Protein AF-A0A9D1PDL4-F1 (afdb_monomer)

pLDDT: mean 85.27, std 14.24, range [39.44, 97.94]

Structure (mmCIF, N/CA/C/O backbone):
data_AF-A0A9D1PDL4-F1
#
_entry.id   AF-A0A9D1PDL4-F1
#
loop_
_atom_site.group_PDB
_atom_site.id
_atom_site.type_symbol
_atom_site.label_atom_id
_atom_site.label_alt_id
_atom_site.label_comp_id
_atom_site.label_asym_id
_atom_site.label_entity_id
_atom_site.label_seq_id
_atom_site.pdbx_PDB_ins_code
_atom_site.Cartn_x
_atom_site.Cartn_y
_atom_site.Cartn_z
_atom_site.occupancy
_atom_site.B_iso_or_equiv
_atom_site.auth_seq_id
_atom_site.auth_comp_id
_atom_site.auth_asym_id
_atom_site.auth_atom_id
_atom_site.pdbx_PDB_model_num
ATOM 1 N N . MET A 1 1 ? -3.847 2.421 16.387 1.00 79.81 1 MET A N 1
ATOM 2 C CA . MET A 1 1 ? -4.999 1.590 16.837 1.00 79.81 1 MET A CA 1
ATOM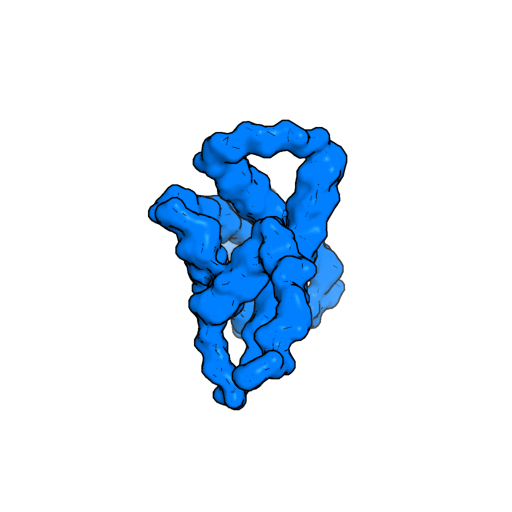 3 C C . MET A 1 1 ? -5.110 0.247 16.105 1.00 79.81 1 MET A C 1
ATOM 5 O O . MET A 1 1 ? -5.232 -0.766 16.788 1.00 79.81 1 MET A O 1
ATOM 9 N N . VAL A 1 2 ? -5.026 0.205 14.765 1.00 82.75 2 VAL A N 1
ATOM 10 C CA . VAL A 1 2 ? -5.135 -1.042 13.961 1.00 82.75 2 VAL A CA 1
ATOM 11 C C . VAL A 1 2 ? -4.109 -2.091 14.392 1.00 82.75 2 VAL A C 1
ATOM 13 O O . VAL A 1 2 ? -4.474 -3.218 14.710 1.00 82.75 2 VAL A O 1
ATOM 16 N N . ALA A 1 3 ? -2.845 -1.682 14.547 1.00 79.62 3 ALA A N 1
ATOM 17 C CA . ALA A 1 3 ? -1.765 -2.549 15.016 1.00 79.62 3 ALA A CA 1
ATOM 18 C C . ALA A 1 3 ? -2.013 -3.165 16.409 1.00 79.62 3 ALA A C 1
ATOM 20 O O . ALA A 1 3 ? -1.368 -4.144 16.760 1.00 79.62 3 ALA A O 1
ATOM 21 N N . ARG A 1 4 ? -2.947 -2.637 17.218 1.00 80.94 4 ARG A N 1
ATOM 22 C CA . ARG A 1 4 ? -3.297 -3.191 18.539 1.00 80.94 4 ARG A CA 1
ATOM 23 C C . ARG A 1 4 ? -4.500 -4.130 18.454 1.00 80.94 4 ARG A C 1
ATOM 25 O O . ARG A 1 4 ? -4.363 -5.294 18.813 1.00 80.94 4 ARG A O 1
ATOM 32 N N . LYS A 1 5 ? -5.636 -3.659 17.928 1.00 84.25 5 LYS A N 1
ATOM 33 C CA . LYS A 1 5 ? -6.933 -4.365 18.009 1.00 84.25 5 LYS A CA 1
ATOM 34 C C . LYS A 1 5 ? -7.548 -4.814 16.673 1.00 84.25 5 LYS A C 1
ATOM 36 O O . LYS A 1 5 ? -8.637 -5.374 16.690 1.00 84.25 5 LYS A O 1
ATOM 41 N N . GLY A 1 6 ? -6.874 -4.581 15.544 1.00 87.19 6 GLY A N 1
ATOM 42 C CA . GLY A 1 6 ? -7.425 -4.819 14.204 1.00 87.19 6 GLY A CA 1
ATOM 43 C C . GLY A 1 6 ? -8.401 -3.723 13.762 1.00 87.19 6 GLY A C 1
ATOM 44 O O . GLY A 1 6 ? -8.917 -2.967 14.589 1.00 87.19 6 GLY A O 1
ATOM 45 N N . ILE A 1 7 ? -8.621 -3.609 12.450 1.00 90.44 7 ILE A N 1
ATOM 46 C CA . ILE A 1 7 ? -9.489 -2.576 11.854 1.00 90.44 7 ILE A CA 1
ATOM 47 C C . ILE A 1 7 ? -10.966 -2.788 12.214 1.00 90.44 7 ILE A C 1
ATOM 49 O O . ILE A 1 7 ? -11.655 -1.829 12.546 1.00 90.44 7 ILE A O 1
ATOM 53 N N . ASP A 1 8 ? -11.413 -4.043 12.312 1.00 91.06 8 ASP A N 1
ATOM 54 C CA . ASP A 1 8 ? -12.809 -4.411 12.609 1.00 91.06 8 ASP A CA 1
ATOM 55 C C . ASP A 1 8 ? -13.289 -3.954 13.996 1.00 91.06 8 ASP A C 1
ATOM 57 O O . ASP A 1 8 ? -14.486 -3.856 14.261 1.00 91.06 8 ASP A O 1
ATOM 61 N N . LYS A 1 9 ? -12.354 -3.687 14.916 1.00 91.06 9 LYS A N 1
ATOM 62 C CA . LYS A 1 9 ? -12.640 -3.208 16.279 1.00 91.06 9 LYS A CA 1
ATOM 63 C C . LYS A 1 9 ? -12.473 -1.695 16.428 1.00 91.06 9 LYS A C 1
ATOM 65 O O . LYS A 1 9 ? -12.590 -1.164 17.541 1.00 91.06 9 LYS A O 1
ATOM 70 N N . ILE A 1 10 ? -12.142 -0.988 15.351 1.00 92.06 10 ILE A N 1
ATOM 71 C CA . ILE A 1 10 ? -12.087 0.473 15.340 1.00 92.06 10 ILE A CA 1
ATOM 72 C C . ILE A 1 10 ? -13.476 1.003 15.014 1.00 92.06 10 ILE A C 1
ATOM 74 O O . ILE A 1 10 ? -14.114 0.598 14.051 1.00 92.06 10 ILE A O 1
ATOM 78 N N . THR A 1 11 ? -13.943 1.925 15.846 1.00 94.00 11 THR A N 1
ATOM 79 C CA . THR A 1 11 ? -15.203 2.637 15.644 1.00 94.00 11 THR A CA 1
ATOM 80 C C . THR A 1 11 ? -14.929 4.127 15.539 1.00 94.00 11 THR A C 1
ATOM 82 O O . THR A 1 11 ? -13.947 4.617 16.109 1.00 94.00 11 THR A O 1
ATOM 85 N N . VAL A 1 12 ? -15.835 4.858 14.879 1.00 95.81 12 VAL A N 1
ATOM 86 C CA . VAL A 1 12 ? -15.772 6.327 14.808 1.00 95.81 12 VAL A CA 1
ATOM 87 C C . VAL A 1 12 ? -15.701 6.913 16.214 1.00 95.81 12 VAL A C 1
ATOM 89 O O . VAL A 1 12 ? -14.868 7.767 16.476 1.00 95.81 12 VAL A O 1
ATOM 92 N N . LYS A 1 13 ? -16.496 6.374 17.152 1.00 95.19 13 LYS A N 1
ATOM 93 C CA . LYS A 1 13 ? -16.459 6.763 18.569 1.00 95.19 13 LYS A CA 1
ATOM 94 C C . LYS A 1 13 ? -15.050 6.637 19.160 1.00 95.19 13 LYS A C 1
ATOM 96 O O . LYS A 1 13 ? -14.560 7.590 19.745 1.00 95.19 13 LYS A O 1
ATOM 101 N N . SER A 1 14 ? -14.386 5.496 18.957 1.00 94.31 14 SER A N 1
ATOM 102 C CA . SER A 1 14 ? -13.029 5.319 19.479 1.00 94.31 14 SER A CA 1
ATOM 103 C C . SER A 1 14 ? -12.012 6.258 18.824 1.00 94.31 14 SER A C 1
ATOM 105 O O . SER A 1 14 ? -11.085 6.678 19.493 1.00 94.31 14 SER A O 1
ATOM 107 N N . LEU A 1 15 ? -12.177 6.613 17.544 1.00 93.62 15 LEU A N 1
ATOM 108 C CA . LEU A 1 15 ? -11.281 7.569 16.884 1.00 93.62 15 LEU A CA 1
ATOM 109 C C . LEU A 1 15 ? -11.474 8.992 17.406 1.00 93.62 15 LEU A C 1
ATOM 111 O O . LEU A 1 15 ? -10.496 9.657 17.719 1.00 93.62 15 LEU A O 1
ATOM 115 N N . ILE A 1 16 ? -12.717 9.463 17.522 1.00 95.50 16 ILE A N 1
ATOM 116 C CA . ILE A 1 16 ? -12.975 10.833 17.982 1.00 95.50 16 ILE A CA 1
ATOM 117 C C . ILE A 1 16 ? -12.570 11.043 19.446 1.00 95.50 16 ILE A C 1
ATOM 119 O O . ILE A 1 16 ? -12.149 12.140 19.800 1.00 95.50 16 ILE A O 1
ATOM 123 N N . GLU A 1 17 ? -12.669 9.997 20.275 1.00 95.06 17 GLU A N 1
ATOM 124 C CA . GLU A 1 17 ? -12.215 10.014 21.669 1.00 95.06 17 GLU A CA 1
ATOM 125 C C . GLU A 1 17 ? -10.689 10.125 21.748 1.00 95.06 17 GLU A C 1
ATOM 127 O O . GLU A 1 17 ? -10.184 10.976 22.475 1.00 95.06 17 GLU A O 1
ATOM 132 N N . GLU A 1 18 ? -9.966 9.323 20.961 1.00 93.62 18 GLU A N 1
ATOM 133 C CA . GLU A 1 18 ? -8.496 9.330 20.912 1.00 93.62 18 GLU A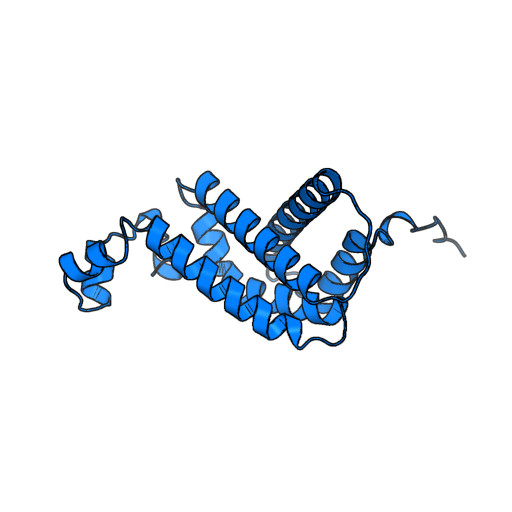 CA 1
ATOM 134 C C . GLU A 1 18 ? -7.934 10.614 20.282 1.00 93.62 18 GLU A C 1
ATOM 136 O O . GLU A 1 18 ? -6.900 11.116 20.710 1.00 93.62 18 GLU A O 1
ATOM 141 N N . CYS A 1 19 ? -8.608 11.166 19.270 1.00 94.19 19 CYS A N 1
ATOM 142 C CA . CYS A 1 19 ? -8.187 12.394 18.591 1.00 94.19 19 CYS A CA 1
ATOM 143 C C . CYS A 1 19 ? -8.721 13.675 19.250 1.00 94.19 19 CYS A C 1
ATOM 145 O O . CYS A 1 19 ? -8.390 14.765 18.790 1.00 94.19 19 CYS A O 1
ATOM 147 N N . HIS A 1 20 ? -9.558 13.564 20.288 1.00 96.06 20 HIS A N 1
ATOM 148 C CA . HIS A 1 20 ? -10.214 14.692 20.958 1.00 96.06 20 HIS A CA 1
ATOM 149 C C . HIS A 1 20 ? -10.980 15.633 20.004 1.00 96.06 20 HIS A C 1
ATOM 151 O O . HIS A 1 20 ? -10.943 16.856 20.150 1.00 96.06 20 HIS A O 1
ATOM 157 N N . ILE A 1 21 ? -11.705 15.064 19.034 1.00 96.69 21 ILE A N 1
ATOM 158 C CA . ILE A 1 21 ? -12.538 15.813 18.075 1.00 96.69 21 ILE A CA 1
ATOM 159 C C . ILE A 1 21 ? -14.029 15.520 18.267 1.00 96.69 21 ILE A C 1
ATOM 161 O O . ILE A 1 21 ? -14.423 14.539 18.896 1.00 96.69 21 ILE A O 1
ATOM 165 N N . SER A 1 22 ? -14.895 16.361 17.699 1.00 96.56 22 SER A N 1
ATOM 166 C CA . SER A 1 22 ? -16.337 16.096 17.706 1.00 96.56 22 SER A CA 1
ATOM 167 C C . SER A 1 22 ? -16.736 15.083 16.621 1.00 96.56 22 SER A C 1
ATOM 169 O O . SER A 1 22 ? -16.069 14.957 15.591 1.00 96.56 22 SER A O 1
ATOM 171 N N . ARG A 1 23 ? -17.886 14.409 16.795 1.00 96.62 23 ARG A N 1
ATOM 172 C CA . ARG A 1 23 ? -18.502 13.594 15.723 1.00 96.62 23 ARG A CA 1
ATOM 173 C C . ARG A 1 23 ? -18.726 14.412 14.453 1.00 96.62 23 ARG A C 1
ATOM 175 O O . ARG A 1 23 ? -18.519 13.899 13.364 1.00 96.62 23 ARG A O 1
ATOM 182 N N . GLN A 1 24 ? -19.155 15.664 14.597 1.00 97.19 24 GLN A N 1
ATOM 183 C CA . GLN A 1 24 ? -19.426 16.547 13.466 1.00 97.19 24 GLN A CA 1
ATOM 184 C C . GLN A 1 24 ? -18.144 16.869 12.693 1.00 97.19 24 GLN A C 1
ATOM 186 O O . GLN A 1 24 ? -18.148 16.820 11.471 1.00 97.19 24 GLN A O 1
ATOM 191 N N . THR A 1 25 ? -17.038 17.108 13.402 1.00 97.19 25 THR A N 1
ATOM 192 C CA . THR A 1 25 ? -15.712 17.297 12.800 1.00 97.19 25 THR A CA 1
ATOM 193 C C . THR A 1 25 ? -15.262 16.045 12.054 1.00 97.19 25 THR A C 1
ATOM 195 O O . THR A 1 25 ? -14.766 16.157 10.941 1.00 97.19 25 THR A O 1
ATOM 198 N N . PHE A 1 26 ? -15.474 14.853 12.622 1.00 97.88 26 PHE A N 1
ATOM 199 C CA . PHE A 1 26 ? -15.165 13.604 11.924 1.00 97.88 26 PHE A CA 1
ATOM 200 C C . PHE A 1 26 ? -15.965 13.476 10.624 1.00 97.88 26 PHE A C 1
ATOM 202 O O . PHE A 1 26 ? -15.373 13.341 9.560 1.00 97.88 26 PHE A O 1
ATOM 209 N N . TYR A 1 27 ? -17.296 13.584 10.701 1.00 97.88 27 TYR A N 1
ATOM 210 C CA . TYR A 1 27 ? -18.171 13.392 9.539 1.00 97.88 27 TYR A CA 1
ATOM 211 C C . TYR A 1 27 ? -18.092 14.514 8.501 1.00 97.88 27 TYR A C 1
ATOM 213 O O . TYR A 1 27 ? -18.573 14.344 7.386 1.00 97.88 27 TYR A O 1
ATOM 221 N N . TYR A 1 28 ? -17.474 15.646 8.840 1.00 97.44 28 TYR A N 1
ATOM 222 C CA . TYR A 1 28 ? -17.117 16.663 7.857 1.00 97.44 28 TYR A CA 1
ATOM 223 C C . TYR A 1 28 ? -16.016 16.176 6.901 1.00 97.44 28 TYR A C 1
ATOM 225 O O . TYR A 1 28 ? -16.003 16.563 5.736 1.00 97.44 28 TYR A O 1
ATOM 233 N N . HIS A 1 29 ? -15.101 15.331 7.383 1.00 96.75 29 HIS A N 1
ATOM 234 C CA . HIS A 1 29 ? -13.957 14.848 6.608 1.00 96.75 29 HIS A CA 1
ATOM 235 C C . HIS A 1 29 ? -14.116 13.417 6.100 1.00 96.75 29 HIS A C 1
ATOM 237 O O . HIS A 1 29 ? -13.596 13.117 5.032 1.00 96.75 29 HIS A O 1
ATOM 243 N N . PHE A 1 30 ? -14.796 12.552 6.857 1.00 97.94 30 PHE A N 1
ATOM 244 C CA . PHE A 1 30 ? -14.841 11.119 6.585 1.00 97.94 30 PHE A CA 1
ATOM 245 C C . PHE A 1 30 ? -16.233 10.534 6.796 1.00 97.94 30 PHE A C 1
ATOM 247 O O . PHE A 1 30 ? -16.874 10.778 7.822 1.00 97.94 30 PHE A O 1
ATOM 254 N N . GLN A 1 31 ? -16.681 9.699 5.864 1.00 95.94 31 GLN A N 1
ATOM 255 C CA . GLN A 1 31 ? -17.963 9.004 5.988 1.00 95.94 31 GLN A CA 1
ATOM 256 C C . GLN A 1 31 ? -17.906 7.863 7.006 1.00 95.94 31 GLN A C 1
ATOM 258 O O . GLN A 1 31 ? -18.834 7.677 7.796 1.00 95.94 31 GLN A O 1
ATOM 263 N N . ASP A 1 32 ? -16.811 7.103 7.012 1.00 95.06 32 ASP A N 1
ATOM 264 C CA . ASP A 1 32 ? -16.611 5.972 7.909 1.00 95.06 32 ASP A CA 1
ATOM 265 C C . ASP A 1 32 ? -15.119 5.641 8.116 1.00 95.06 32 ASP A C 1
ATOM 267 O O . ASP A 1 32 ? -14.229 6.432 7.818 1.00 95.06 32 ASP A O 1
ATOM 271 N N . ILE A 1 33 ? -14.838 4.470 8.692 1.00 94.62 33 ILE A N 1
ATOM 272 C CA . ILE A 1 33 ? -13.474 4.003 8.975 1.00 94.62 33 ILE A CA 1
ATOM 273 C C . ILE A 1 33 ? -12.697 3.633 7.704 1.00 94.62 33 ILE A C 1
ATOM 275 O O . ILE A 1 33 ? -11.472 3.750 7.700 1.00 94.62 33 ILE A O 1
ATOM 279 N N . MET A 1 34 ? -13.375 3.177 6.649 1.00 94.06 34 MET A N 1
ATOM 280 C CA . MET A 1 34 ? -12.710 2.832 5.392 1.00 94.06 34 MET A CA 1
ATOM 281 C C . MET A 1 34 ? -12.300 4.080 4.628 1.00 94.06 34 MET A C 1
ATOM 283 O O . MET A 1 34 ? -11.206 4.088 4.082 1.00 94.06 34 MET A O 1
ATOM 287 N N . ASP A 1 35 ? -13.107 5.137 4.674 1.00 96.38 35 ASP A N 1
ATOM 288 C CA . ASP A 1 35 ? -12.752 6.438 4.096 1.00 96.38 35 ASP A CA 1
ATOM 289 C C . ASP A 1 35 ? -11.488 7.024 4.763 1.00 96.38 35 ASP A C 1
ATOM 291 O O . ASP A 1 35 ? -10.547 7.463 4.102 1.00 96.38 35 ASP A O 1
ATOM 295 N N . VAL A 1 36 ? -11.382 6.902 6.095 1.00 95.69 36 VAL A N 1
ATOM 296 C CA . VAL A 1 36 ? -10.144 7.243 6.824 1.00 95.69 36 VAL A CA 1
ATOM 297 C C . VAL A 1 36 ? -8.966 6.388 6.347 1.00 95.69 36 VAL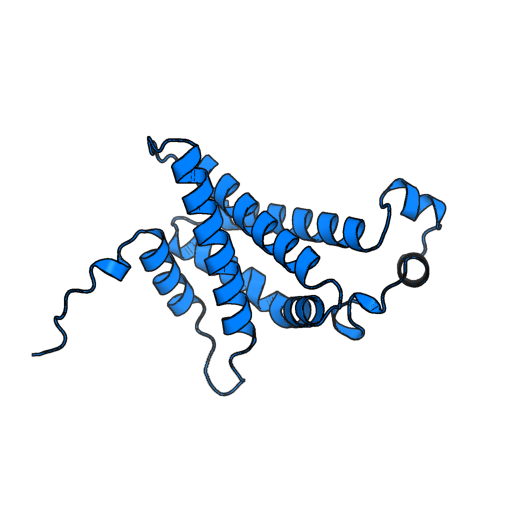 A C 1
ATOM 299 O O . VAL A 1 36 ? -7.874 6.911 6.132 1.00 95.69 36 VAL A O 1
ATOM 302 N N . LEU A 1 37 ? -9.166 5.074 6.196 1.00 94.25 37 LEU A N 1
ATOM 303 C CA . LEU A 1 37 ? -8.111 4.157 5.765 1.00 94.25 37 LEU A CA 1
ATOM 304 C C . LEU A 1 37 ? -7.627 4.480 4.347 1.00 94.25 37 LEU A C 1
ATOM 306 O O . LEU A 1 37 ? -6.420 4.546 4.128 1.00 94.25 37 LEU A O 1
ATOM 310 N N . GLU A 1 38 ? -8.545 4.706 3.411 1.00 95.81 38 GLU A N 1
ATOM 311 C CA . GLU A 1 38 ? -8.240 5.097 2.036 1.00 95.81 38 GLU A CA 1
ATOM 312 C C . GLU A 1 38 ? -7.465 6.415 2.001 1.00 95.81 38 GLU A C 1
ATOM 314 O O . GLU A 1 38 ? -6.425 6.513 1.346 1.00 95.81 38 GLU A O 1
ATOM 319 N N . TRP A 1 39 ? -7.914 7.413 2.768 1.00 96.88 39 TRP A N 1
ATOM 320 C CA . TRP A 1 39 ? -7.198 8.677 2.885 1.00 96.88 39 TRP A CA 1
ATOM 321 C C . TRP A 1 39 ? -5.775 8.478 3.417 1.00 96.88 39 TRP A C 1
ATOM 323 O O . TRP A 1 39 ? -4.840 9.032 2.836 1.00 96.88 39 TRP A O 1
ATOM 333 N N . CYS A 1 40 ? -5.591 7.667 4.466 1.00 93.81 40 CYS A N 1
ATOM 334 C CA . CYS A 1 40 ? -4.269 7.346 5.008 1.00 93.81 40 CYS A CA 1
ATOM 335 C C . CYS A 1 40 ? -3.381 6.668 3.958 1.00 93.81 40 CYS A C 1
ATOM 337 O O . CYS A 1 40 ? -2.272 7.135 3.716 1.00 93.81 40 CYS A O 1
ATOM 339 N N . VAL A 1 41 ? -3.876 5.618 3.295 1.00 94.31 41 VAL A N 1
ATOM 340 C CA . VAL A 1 41 ? -3.129 4.895 2.251 1.00 94.31 41 VAL A CA 1
ATOM 341 C C . VAL A 1 41 ? -2.726 5.837 1.115 1.00 94.31 41 VAL A C 1
ATOM 343 O O . VAL A 1 41 ? -1.591 5.777 0.644 1.00 94.31 41 VAL A O 1
ATOM 346 N N . ARG A 1 42 ? -3.602 6.765 0.716 1.00 96.31 42 ARG A N 1
ATOM 347 C CA . ARG A 1 42 ? -3.286 7.778 -0.299 1.00 96.31 42 ARG A CA 1
ATOM 348 C C . ARG A 1 42 ? -2.184 8.742 0.151 1.00 96.31 42 ARG A C 1
ATOM 350 O O . ARG A 1 42 ? -1.311 9.064 -0.651 1.00 96.31 42 ARG A O 1
ATOM 357 N N . GLN A 1 43 ? -2.198 9.205 1.405 1.00 96.31 43 GLN A N 1
ATOM 358 C CA . GLN A 1 43 ? -1.123 10.064 1.929 1.00 96.31 43 GLN A CA 1
ATOM 359 C C . GLN A 1 43 ? 0.222 9.333 1.948 1.00 96.31 43 GLN A C 1
ATOM 361 O O . GLN A 1 43 ? 1.215 9.867 1.458 1.00 96.31 43 GLN A O 1
ATOM 366 N N . GLU A 1 44 ? 0.234 8.100 2.450 1.00 94.31 44 GLU A N 1
ATOM 367 C CA . GLU A 1 44 ? 1.425 7.250 2.493 1.00 94.31 44 GLU A CA 1
ATOM 368 C C . GLU A 1 44 ? 1.971 6.959 1.089 1.00 94.31 44 GLU A C 1
ATOM 370 O O . GLU A 1 44 ? 3.167 7.097 0.842 1.00 94.31 44 GLU A O 1
ATOM 375 N N . THR A 1 45 ? 1.088 6.671 0.129 1.00 95.56 45 THR A N 1
ATOM 376 C CA . THR A 1 45 ? 1.460 6.476 -1.281 1.00 95.56 45 THR A CA 1
ATOM 377 C C . THR A 1 45 ? 2.129 7.725 -1.855 1.00 95.56 45 THR A C 1
ATOM 379 O O . THR A 1 45 ? 3.184 7.628 -2.476 1.00 95.56 45 THR A O 1
ATOM 382 N N . ASN A 1 46 ? 1.571 8.914 -1.606 1.00 96.00 46 ASN A N 1
ATOM 383 C CA . ASN A 1 46 ? 2.157 10.174 -2.073 1.00 96.00 46 ASN A CA 1
ATOM 384 C C . ASN A 1 46 ? 3.535 10.447 -1.453 1.00 96.00 46 ASN A C 1
ATOM 386 O O . ASN A 1 46 ? 4.425 10.962 -2.133 1.00 96.00 46 ASN A O 1
ATOM 390 N N . THR A 1 47 ? 3.718 10.127 -0.171 1.00 95.69 47 THR A N 1
ATOM 391 C CA . THR A 1 47 ? 5.024 10.212 0.496 1.00 95.69 47 THR A CA 1
ATOM 392 C C . THR A 1 47 ? 6.015 9.251 -0.152 1.00 95.69 47 THR A C 1
ATOM 394 O O . THR A 1 47 ? 7.115 9.663 -0.517 1.00 95.69 47 THR A O 1
ATOM 397 N N . LEU A 1 48 ? 5.604 8.003 -0.383 1.00 95.75 48 LEU A N 1
ATOM 398 C CA . LEU A 1 48 ? 6.448 6.988 -1.001 1.00 95.75 48 LEU A CA 1
ATOM 399 C C . LEU A 1 48 ? 6.868 7.357 -2.430 1.00 95.75 48 LEU A C 1
ATOM 401 O O . LEU A 1 48 ? 8.032 7.167 -2.783 1.00 95.75 48 LEU A O 1
ATOM 405 N N . VAL A 1 49 ? 5.959 7.920 -3.235 1.00 95.69 49 VAL A N 1
ATOM 406 C CA . VAL A 1 49 ? 6.288 8.459 -4.566 1.00 95.69 49 VAL A CA 1
ATOM 407 C C . VAL A 1 49 ? 7.377 9.524 -4.441 1.00 95.69 49 VAL A C 1
ATOM 409 O O . VAL A 1 49 ? 8.414 9.412 -5.086 1.00 95.69 49 VAL A O 1
ATOM 412 N N . LYS A 1 50 ? 7.198 10.527 -3.571 1.00 95.75 50 LYS A N 1
ATOM 413 C CA . LYS A 1 50 ? 8.174 11.620 -3.405 1.00 95.75 50 LYS A CA 1
ATOM 414 C C . LYS A 1 50 ? 9.561 11.134 -2.998 1.00 95.75 50 LYS A C 1
ATOM 416 O O . LYS A 1 50 ? 10.547 11.695 -3.467 1.00 95.75 50 LYS A O 1
ATOM 421 N N . GLU A 1 51 ? 9.643 10.135 -2.124 1.00 95.81 51 GLU A N 1
ATOM 422 C CA . GLU A 1 51 ? 10.927 9.549 -1.731 1.00 95.81 51 GLU A CA 1
ATOM 423 C C . GLU A 1 51 ? 11.530 8.704 -2.858 1.00 95.81 51 GLU A C 1
ATOM 425 O O . GLU A 1 51 ? 12.712 8.842 -3.160 1.00 95.81 51 GLU A O 1
ATOM 430 N N . SER A 1 52 ? 10.715 7.894 -3.538 1.00 95.38 52 SER A N 1
ATOM 431 C CA . SER A 1 52 ? 11.175 7.030 -4.633 1.00 95.38 52 SER A CA 1
ATOM 432 C C . SER A 1 52 ? 11.661 7.819 -5.849 1.00 95.38 52 SER A C 1
ATOM 434 O O . SER A 1 52 ? 12.59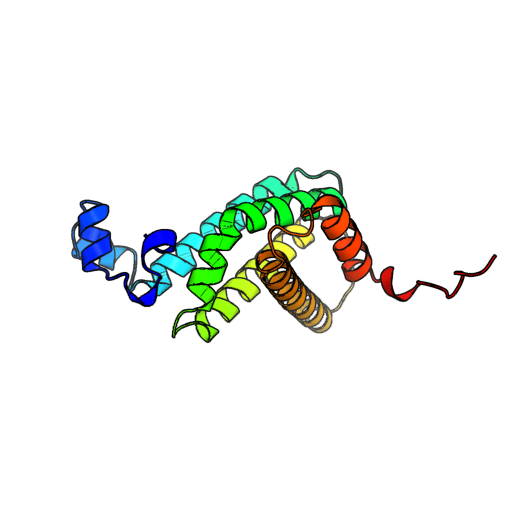7 7.390 -6.509 1.00 95.38 52 SER A O 1
ATOM 436 N N . LEU A 1 53 ? 11.082 8.991 -6.128 1.00 93.75 53 LEU A N 1
ATOM 437 C CA . LEU A 1 53 ? 11.517 9.874 -7.218 1.00 93.75 53 LEU A CA 1
ATOM 438 C C . LEU A 1 53 ? 12.912 10.483 -7.007 1.00 93.75 53 LEU A C 1
ATOM 440 O O . LEU A 1 53 ? 13.472 11.047 -7.942 1.00 93.75 53 LEU A O 1
ATOM 444 N N . LYS A 1 54 ? 13.477 10.391 -5.796 1.00 93.69 54 LYS A N 1
ATOM 445 C CA . LYS A 1 54 ? 14.864 10.799 -5.521 1.00 93.69 54 LYS A CA 1
ATOM 446 C C . LYS A 1 54 ? 15.875 9.700 -5.860 1.00 93.69 54 LYS A C 1
ATOM 448 O O . LYS A 1 54 ? 17.072 9.958 -5.791 1.00 93.69 54 LYS A O 1
ATOM 453 N N . ALA A 1 55 ? 15.411 8.485 -6.152 1.00 93.44 55 ALA A N 1
ATOM 454 C CA . ALA A 1 55 ? 16.268 7.373 -6.528 1.00 93.44 55 ALA A CA 1
ATOM 455 C C . ALA A 1 55 ? 16.903 7.606 -7.905 1.00 93.44 55 ALA A C 1
ATOM 457 O O . ALA A 1 55 ? 16.259 8.122 -8.816 1.00 93.44 55 ALA A O 1
ATOM 458 N N . GLU A 1 56 ? 18.157 7.184 -8.058 1.00 89.06 56 GLU A N 1
ATOM 459 C CA . GLU A 1 56 ? 18.896 7.310 -9.321 1.00 89.06 56 GLU A CA 1
ATOM 460 C C . GLU A 1 56 ? 18.486 6.242 -10.350 1.00 89.06 56 GLU A C 1
ATOM 462 O O . GLU A 1 56 ? 18.600 6.463 -11.555 1.00 89.06 56 GLU A O 1
ATOM 467 N N . ASP A 1 57 ? 17.976 5.099 -9.885 1.00 89.19 57 ASP A N 1
ATOM 468 C CA . ASP A 1 57 ? 17.591 3.957 -10.710 1.00 89.19 57 ASP A CA 1
ATOM 469 C C . ASP A 1 57 ? 16.391 3.177 -10.133 1.00 89.19 57 ASP A C 1
ATOM 471 O O . ASP A 1 57 ? 15.924 3.405 -9.008 1.00 89.19 57 ASP A O 1
ATOM 475 N N . LEU A 1 58 ? 15.866 2.244 -10.938 1.00 87.44 58 LEU A N 1
ATOM 476 C CA . LEU A 1 58 ? 14.721 1.405 -10.580 1.00 87.44 58 LEU A CA 1
ATOM 477 C C . LEU A 1 58 ? 15.028 0.498 -9.382 1.00 87.44 58 LEU A C 1
ATOM 479 O O . LEU A 1 58 ? 14.165 0.314 -8.521 1.00 87.44 58 LEU A O 1
ATOM 483 N N . GLN A 1 59 ? 16.245 -0.045 -9.298 1.00 89.75 59 GLN A N 1
ATOM 484 C CA . GLN A 1 59 ? 16.668 -0.890 -8.185 1.00 89.75 59 GLN A CA 1
ATOM 485 C C . GLN A 1 59 ? 16.554 -0.149 -6.845 1.00 89.75 59 GLN A C 1
ATOM 487 O O . GLN A 1 59 ? 15.994 -0.686 -5.884 1.00 89.75 59 GLN A O 1
ATOM 492 N N . THR A 1 60 ? 17.045 1.088 -6.789 1.00 92.50 60 THR A N 1
ATOM 493 C CA . THR A 1 60 ? 17.026 1.961 -5.611 1.00 92.50 60 THR A CA 1
ATOM 494 C C . THR A 1 60 ? 15.595 2.381 -5.270 1.00 92.50 60 THR A C 1
ATOM 496 O O . THR A 1 60 ? 15.196 2.320 -4.105 1.00 92.50 60 THR A O 1
ATOM 499 N N . ALA A 1 61 ? 14.769 2.711 -6.270 1.00 93.50 61 ALA A N 1
ATOM 500 C CA . ALA A 1 61 ? 13.346 2.986 -6.057 1.00 93.50 61 ALA A CA 1
ATOM 501 C C . ALA A 1 61 ? 12.608 1.773 -5.457 1.00 93.50 61 ALA A C 1
ATOM 503 O O . ALA A 1 61 ? 11.828 1.915 -4.512 1.00 93.50 61 ALA A O 1
ATOM 504 N N . LEU A 1 62 ? 12.904 0.561 -5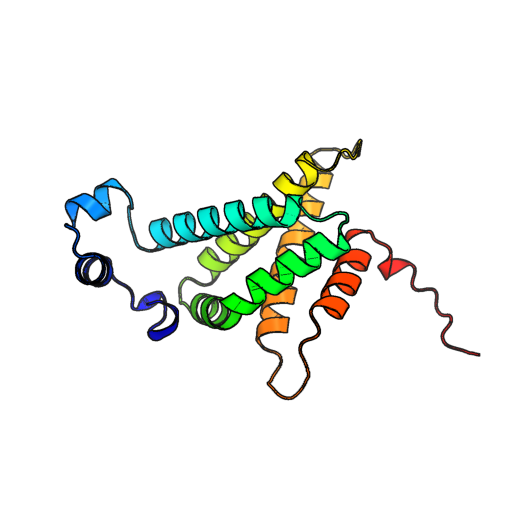.939 1.00 92.94 62 LEU A N 1
ATOM 505 C CA . LEU A 1 62 ? 12.350 -0.680 -5.393 1.00 92.94 62 LEU A CA 1
ATOM 506 C C . LEU A 1 62 ? 12.845 -0.966 -3.969 1.00 92.94 62 LEU A C 1
ATOM 508 O O . LEU A 1 62 ? 12.071 -1.467 -3.155 1.00 92.94 62 LEU A O 1
ATOM 512 N N . GLN A 1 63 ? 14.093 -0.633 -3.629 1.00 92.88 63 GLN A N 1
ATOM 513 C CA . GLN A 1 63 ? 14.582 -0.740 -2.248 1.00 92.88 63 GLN A CA 1
ATOM 514 C C . GLN A 1 63 ? 13.820 0.190 -1.302 1.00 92.88 63 GLN A C 1
ATOM 516 O O . GLN A 1 63 ? 13.434 -0.244 -0.213 1.00 92.88 63 GLN A O 1
ATOM 521 N N . ILE A 1 64 ? 13.559 1.433 -1.721 1.00 94.31 64 ILE A N 1
ATOM 522 C CA . ILE A 1 64 ? 12.739 2.391 -0.964 1.00 94.31 64 ILE A CA 1
ATOM 523 C C . ILE A 1 64 ? 11.322 1.833 -0.790 1.00 94.31 64 ILE A C 1
ATOM 525 O O . ILE A 1 64 ? 10.825 1.760 0.335 1.00 94.31 64 ILE A O 1
ATOM 529 N N . PHE A 1 65 ? 10.707 1.351 -1.875 1.00 94.06 65 PHE A N 1
ATOM 530 C CA . PHE A 1 65 ? 9.383 0.724 -1.859 1.00 94.06 65 PHE A CA 1
ATOM 531 C C . PHE A 1 65 ? 9.299 -0.462 -0.891 1.00 94.06 65 PHE A C 1
ATOM 533 O O . PHE A 1 65 ? 8.386 -0.528 -0.064 1.00 94.06 65 PHE A O 1
ATOM 540 N N . ILE A 1 66 ? 10.246 -1.399 -0.958 1.00 91.88 66 ILE A N 1
ATOM 541 C CA . ILE A 1 66 ? 10.265 -2.574 -0.079 1.00 91.88 66 ILE A CA 1
ATOM 542 C C . ILE A 1 66 ? 10.464 -2.142 1.370 1.00 91.88 66 ILE A C 1
ATOM 544 O O . ILE A 1 66 ? 9.709 -2.583 2.233 1.00 91.88 66 ILE A O 1
ATOM 548 N N . SER A 1 67 ? 11.442 -1.275 1.639 1.00 90.19 67 SER A N 1
ATOM 549 C CA . SER A 1 67 ? 11.763 -0.822 2.997 1.00 90.19 67 SER A CA 1
ATOM 550 C C . SER A 1 67 ? 10.554 -0.157 3.647 1.00 90.19 67 SER A C 1
ATOM 552 O O . SER A 1 67 ? 10.123 -0.600 4.713 1.00 90.19 67 SER A O 1
ATOM 554 N N . PHE A 1 68 ? 9.922 0.783 2.940 1.00 90.06 68 PHE A N 1
ATOM 555 C CA . PHE A 1 68 ? 8.689 1.441 3.366 1.00 90.06 68 PHE A CA 1
ATOM 556 C C . PHE A 1 68 ? 7.604 0.428 3.752 1.00 90.06 68 PHE A C 1
ATOM 558 O O . PHE A 1 68 ? 7.064 0.450 4.856 1.00 90.06 68 PHE A O 1
ATOM 565 N N . ASN A 1 69 ? 7.322 -0.537 2.875 1.00 87.12 69 ASN A N 1
ATOM 566 C CA . ASN A 1 69 ? 6.282 -1.526 3.144 1.00 87.12 69 ASN A CA 1
ATOM 567 C C . ASN A 1 69 ? 6.659 -2.490 4.281 1.00 87.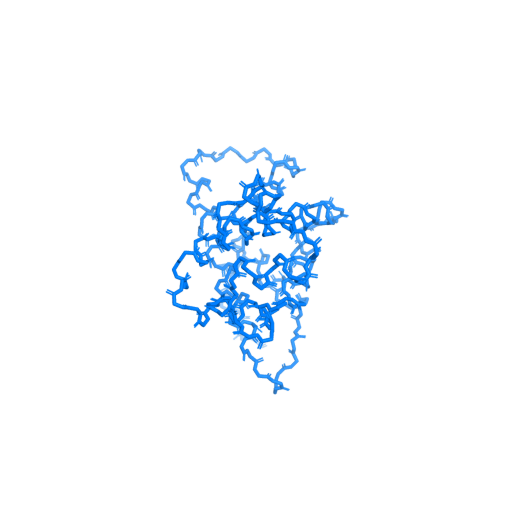12 69 ASN A C 1
ATOM 569 O O . ASN A 1 69 ? 5.778 -2.927 5.028 1.00 87.12 69 ASN A O 1
ATOM 573 N N . THR A 1 70 ? 7.949 -2.802 4.455 1.00 82.88 70 THR A N 1
ATOM 574 C CA . THR A 1 70 ? 8.410 -3.721 5.505 1.00 82.88 70 THR A CA 1
ATOM 575 C C . THR A 1 70 ? 8.212 -3.181 6.915 1.00 82.88 70 THR A C 1
ATOM 577 O O . THR A 1 70 ? 7.832 -3.946 7.808 1.00 82.88 70 THR A O 1
ATOM 580 N N . GLU A 1 71 ? 8.383 -1.872 7.111 1.00 78.81 71 GLU A N 1
ATOM 581 C CA . GLU A 1 71 ? 8.117 -1.203 8.390 1.00 78.81 71 GLU A CA 1
ATOM 582 C C . GLU A 1 71 ? 6.637 -1.323 8.795 1.00 78.81 71 GLU A C 1
ATOM 584 O O . GLU A 1 71 ? 6.297 -1.404 9.980 1.00 78.81 71 GLU A O 1
ATOM 589 N N . HIS A 1 72 ? 5.750 -1.446 7.805 1.00 77.94 72 HIS A N 1
ATOM 590 C CA . HIS A 1 72 ? 4.304 -1.522 7.987 1.00 77.94 72 HIS A CA 1
ATOM 591 C C . HIS A 1 72 ? 3.725 -2.950 7.951 1.00 77.94 72 HIS A C 1
ATOM 593 O O . HIS A 1 72 ? 2.514 -3.125 8.097 1.00 77.94 72 HIS A O 1
ATOM 599 N N . PHE A 1 73 ? 4.538 -4.008 7.840 1.00 77.62 73 PHE A N 1
ATOM 600 C CA . PHE A 1 73 ? 4.027 -5.383 7.684 1.00 77.62 73 PHE A CA 1
ATOM 601 C C . PHE A 1 73 ? 3.106 -5.867 8.801 1.00 77.62 73 PHE A C 1
ATOM 603 O O . PHE A 1 73 ? 2.088 -6.500 8.524 1.00 77.62 73 PHE A O 1
ATOM 610 N N . SER A 1 74 ? 3.422 -5.546 10.057 1.00 75.31 74 SER A N 1
ATOM 611 C CA . SER A 1 74 ? 2.565 -5.933 11.188 1.00 75.31 74 SER A CA 1
ATOM 612 C C . SER A 1 74 ? 1.166 -5.308 11.107 1.00 75.31 74 SER A C 1
ATOM 614 O O . SER A 1 74 ? 0.191 -5.872 11.608 1.00 75.31 74 SER A O 1
ATOM 616 N N . TRP A 1 75 ? 1.056 -4.149 10.457 1.00 78.94 75 TRP A N 1
ATOM 617 C CA . TRP A 1 75 ? -0.202 -3.468 10.201 1.00 78.94 75 TRP A CA 1
ATOM 618 C C . TRP A 1 75 ? -0.932 -4.075 9.000 1.00 78.94 75 TRP A C 1
ATOM 620 O O . TRP A 1 75 ? -2.111 -4.404 9.138 1.00 78.94 75 TRP A O 1
ATOM 630 N N . PHE A 1 76 ? -0.233 -4.322 7.885 1.00 81.06 76 PHE A N 1
ATOM 631 C CA . PHE A 1 76 ? -0.807 -4.989 6.710 1.00 81.06 76 PHE A CA 1
ATOM 632 C C . PHE A 1 76 ? -1.383 -6.365 7.046 1.00 81.06 76 PHE A C 1
ATOM 634 O O . PHE A 1 76 ? -2.507 -6.663 6.657 1.00 81.06 76 PHE A O 1
ATOM 641 N N . GLN A 1 77 ? -0.674 -7.181 7.830 1.00 82.06 77 GLN A N 1
ATOM 642 C CA . GLN A 1 77 ? -1.182 -8.490 8.256 1.00 82.06 77 GLN A CA 1
ATOM 643 C C . GLN A 1 77 ? -2.522 -8.364 8.991 1.00 82.06 77 GLN A C 1
ATOM 645 O O . GLN A 1 77 ? -3.490 -9.022 8.625 1.00 82.06 77 GLN A O 1
ATOM 650 N N . LYS A 1 78 ? -2.627 -7.431 9.947 1.00 85.94 78 LYS A N 1
ATOM 651 C CA . LYS A 1 78 ? -3.880 -7.202 10.686 1.00 85.94 78 LYS A CA 1
ATOM 652 C C . LYS A 1 78 ? -5.014 -6.649 9.831 1.00 85.94 78 LYS A C 1
ATOM 654 O O . LYS A 1 78 ? -6.176 -6.843 10.182 1.00 85.94 78 LYS A O 1
ATOM 659 N N . LEU A 1 79 ? -4.699 -5.920 8.763 1.00 87.25 79 LEU A N 1
ATOM 660 C CA . LEU A 1 79 ? -5.696 -5.506 7.782 1.00 87.25 79 LEU A CA 1
ATOM 661 C C . LEU A 1 79 ? -6.187 -6.701 6.960 1.00 87.25 79 LEU A C 1
ATOM 663 O O . LEU A 1 79 ? -7.383 -6.823 6.726 1.00 87.25 79 LEU A O 1
ATOM 667 N N . MET A 1 80 ? -5.293 -7.610 6.578 1.00 87.69 80 MET A N 1
ATOM 668 C CA . MET A 1 80 ? -5.650 -8.790 5.787 1.00 87.69 80 MET A CA 1
ATOM 669 C C . MET A 1 80 ? -6.406 -9.861 6.589 1.00 87.69 80 MET A C 1
ATOM 671 O O . MET A 1 80 ? -7.148 -10.637 5.993 1.00 87.69 80 MET A O 1
ATOM 675 N N . ASP A 1 81 ? -6.307 -9.848 7.921 1.00 89.31 81 ASP A N 1
ATOM 676 C CA . ASP A 1 81 ? -7.117 -10.679 8.829 1.00 89.31 81 ASP A CA 1
ATOM 677 C C . ASP A 1 81 ? -8.553 -10.143 9.042 1.00 89.31 81 ASP A C 1
ATOM 679 O O . ASP A 1 81 ? -9.362 -10.761 9.736 1.00 89.31 81 ASP A O 1
ATOM 683 N N . SER A 1 82 ? -8.877 -8.976 8.476 1.00 91.25 82 SER A N 1
ATOM 684 C CA . SER A 1 82 ? -10.187 -8.331 8.601 1.00 91.25 82 SER A CA 1
ATOM 685 C C . SER A 1 82 ? -11.276 -9.057 7.817 1.00 91.25 82 SER A C 1
ATOM 687 O O . SER A 1 82 ? -11.056 -9.544 6.706 1.00 91.25 82 SER A O 1
ATOM 689 N N . HIS A 1 83 ? -12.519 -8.980 8.300 1.00 93.06 83 HIS A N 1
ATOM 690 C CA . HIS A 1 83 ? -13.681 -9.368 7.491 1.00 93.06 83 HIS A CA 1
ATOM 691 C C . HIS A 1 83 ? -13.867 -8.494 6.227 1.00 93.06 83 HIS A C 1
ATOM 693 O O . HIS A 1 83 ? -14.649 -8.840 5.344 1.00 93.06 83 HIS A O 1
ATOM 699 N N . ARG A 1 84 ? -13.177 -7.347 6.136 1.00 92.94 84 ARG A N 1
ATOM 700 C CA . ARG A 1 84 ? -13.133 -6.441 4.973 1.00 92.94 84 ARG A CA 1
ATOM 701 C C . ARG A 1 84 ? -11.943 -6.709 4.052 1.00 92.94 84 ARG A C 1
ATOM 703 O O . ARG A 1 84 ? -11.641 -5.869 3.206 1.00 92.94 84 ARG A O 1
ATOM 710 N N . ARG A 1 85 ? -11.275 -7.862 4.188 1.00 92.75 85 ARG A N 1
ATOM 711 C CA . ARG A 1 85 ? -10.074 -8.226 3.422 1.00 92.75 85 ARG A CA 1
ATOM 712 C C . ARG A 1 85 ? -10.182 -7.897 1.931 1.00 92.75 85 ARG A C 1
ATOM 714 O O . ARG A 1 85 ? -9.267 -7.288 1.407 1.00 92.75 85 ARG A O 1
ATOM 721 N N . ALA A 1 86 ? -11.283 -8.255 1.266 1.00 94.19 86 ALA A N 1
ATOM 722 C CA . ALA A 1 86 ? -11.444 -8.007 -0.170 1.00 94.19 86 ALA A CA 1
ATOM 723 C C . ALA A 1 86 ? -11.357 -6.510 -0.527 1.00 94.19 86 ALA A C 1
ATOM 725 O O . ALA A 1 86 ? -10.643 -6.141 -1.449 1.00 94.19 86 ALA A O 1
ATOM 726 N N . GLN A 1 87 ? -12.023 -5.645 0.245 1.00 94.69 87 GLN A N 1
ATOM 727 C CA . GLN A 1 87 ? -11.992 -4.194 0.039 1.00 94.69 87 GLN A CA 1
ATOM 728 C C . GLN A 1 87 ? -10.596 -3.614 0.305 1.00 94.69 87 GLN A C 1
ATOM 730 O O . GLN A 1 87 ? -10.133 -2.734 -0.414 1.00 94.69 87 GLN A O 1
ATOM 735 N N . ILE A 1 88 ? -9.925 -4.114 1.342 1.00 94.31 88 ILE A N 1
ATOM 736 C CA . ILE A 1 88 ? -8.562 -3.712 1.697 1.00 94.31 88 ILE A CA 1
ATOM 737 C C . ILE A 1 88 ? -7.579 -4.144 0.606 1.00 94.31 88 ILE A C 1
ATOM 739 O O . ILE A 1 88 ? -6.721 -3.364 0.222 1.00 94.31 88 ILE A O 1
ATOM 743 N N . GLU A 1 89 ? -7.705 -5.364 0.091 1.00 94.31 89 GLU A N 1
ATOM 744 C CA . GLU A 1 89 ? -6.841 -5.889 -0.966 1.00 94.31 89 GLU A CA 1
ATOM 745 C C . GLU A 1 89 ? -6.944 -5.040 -2.236 1.00 94.31 89 GLU A C 1
ATOM 747 O O . GLU A 1 89 ? -5.915 -4.639 -2.776 1.00 94.31 89 GLU A O 1
ATOM 752 N N . THR A 1 90 ? -8.165 -4.677 -2.646 1.00 96.00 90 THR A N 1
ATOM 753 C CA . THR A 1 90 ? -8.389 -3.724 -3.743 1.00 96.00 90 THR A CA 1
ATOM 754 C C . THR A 1 90 ? -7.699 -2.388 -3.472 1.00 96.00 90 THR A C 1
ATOM 756 O O . THR A 1 90 ? -6.919 -1.936 -4.303 1.00 96.00 90 THR A O 1
ATOM 759 N N . LEU A 1 91 ? -7.886 -1.810 -2.280 1.00 95.81 91 LEU A N 1
ATOM 760 C CA . LEU A 1 91 ? -7.246 -0.548 -1.897 1.00 95.81 91 LEU A CA 1
ATOM 761 C C . LEU A 1 91 ? -5.710 -0.609 -1.990 1.00 95.81 91 LEU A C 1
ATOM 763 O O . LEU A 1 91 ? -5.081 0.343 -2.447 1.00 95.81 91 LEU A O 1
ATOM 767 N N . LEU A 1 92 ? -5.093 -1.713 -1.561 1.00 94.38 92 LEU A N 1
ATOM 768 C CA . LEU A 1 92 ? -3.637 -1.881 -1.620 1.00 94.38 92 LEU A CA 1
ATOM 769 C C . LEU A 1 92 ? -3.130 -2.021 -3.055 1.00 94.38 92 LEU A C 1
ATOM 771 O O . LEU A 1 92 ? -2.115 -1.421 -3.406 1.00 94.38 92 LEU A O 1
ATOM 775 N N . VAL A 1 93 ? -3.833 -2.791 -3.885 1.00 96.25 93 VAL A N 1
ATOM 776 C CA . VAL A 1 93 ? -3.485 -2.943 -5.302 1.00 96.25 93 VAL A CA 1
ATOM 777 C C . VAL A 1 93 ? -3.615 -1.607 -6.032 1.00 96.25 93 VAL A C 1
ATOM 779 O O . VAL A 1 93 ? -2.694 -1.228 -6.753 1.00 96.25 93 VAL A O 1
ATOM 782 N N . ASP A 1 94 ? -4.688 -0.854 -5.788 1.00 97.12 94 ASP A N 1
ATOM 783 C CA . ASP A 1 94 ? -4.900 0.465 -6.393 1.00 97.12 94 ASP A CA 1
ATOM 784 C C . ASP A 1 94 ? -3.831 1.475 -5.955 1.00 97.12 94 ASP A C 1
ATOM 786 O O . ASP A 1 94 ? -3.341 2.264 -6.769 1.00 97.12 94 ASP A O 1
ATOM 790 N N . ALA A 1 95 ? -3.409 1.422 -4.689 1.00 96.38 95 ALA A N 1
ATOM 791 C CA . ALA A 1 95 ? -2.324 2.249 -4.172 1.00 96.38 95 ALA A CA 1
ATOM 792 C C . ALA A 1 95 ? -0.985 1.940 -4.861 1.00 96.38 95 ALA A C 1
ATOM 794 O O . ALA A 1 95 ? -0.298 2.857 -5.315 1.00 96.38 95 ALA A O 1
ATOM 795 N N . VAL A 1 96 ? -0.635 0.657 -5.010 1.00 95.94 96 VAL A N 1
ATOM 796 C CA . VAL A 1 96 ? 0.593 0.250 -5.714 1.00 95.94 96 VAL A CA 1
ATOM 797 C C . VAL A 1 96 ? 0.514 0.592 -7.204 1.00 95.94 96 VAL A C 1
ATOM 799 O O . VAL A 1 96 ? 1.485 1.104 -7.759 1.00 95.94 96 VAL A O 1
ATOM 802 N N . LYS A 1 97 ? -0.639 0.395 -7.853 1.00 95.56 97 LYS A N 1
ATOM 803 C CA . LYS A 1 97 ? -0.848 0.793 -9.253 1.00 95.56 97 LYS A CA 1
ATOM 804 C C . LYS A 1 97 ? -0.678 2.303 -9.431 1.00 95.56 97 LYS A C 1
ATOM 806 O O . LYS A 1 97 ? 0.021 2.735 -10.343 1.00 95.56 97 LYS A O 1
ATOM 811 N N . THR A 1 98 ? -1.249 3.099 -8.526 1.00 95.56 98 THR A N 1
ATOM 812 C CA . THR A 1 98 ? -1.091 4.563 -8.505 1.00 95.56 98 THR A CA 1
ATOM 813 C C . THR A 1 98 ? 0.373 4.959 -8.336 1.00 95.56 98 THR A C 1
ATOM 815 O O . THR A 1 98 ? 0.873 5.779 -9.102 1.00 95.56 98 THR A O 1
ATOM 818 N N . TYR A 1 99 ? 1.085 4.337 -7.392 1.00 95.62 99 TYR A N 1
ATOM 819 C CA . TYR A 1 99 ? 2.524 4.531 -7.218 1.00 95.62 99 TYR A CA 1
ATOM 820 C C . TYR A 1 99 ? 3.294 4.269 -8.522 1.00 95.62 99 TYR A C 1
ATOM 822 O O . TYR A 1 99 ? 4.072 5.116 -8.954 1.00 95.62 99 TYR A O 1
ATOM 830 N N . MET A 1 100 ? 3.041 3.140 -9.194 1.00 92.50 100 MET A N 1
ATOM 831 C CA . MET A 1 100 ? 3.716 2.788 -10.449 1.00 92.50 100 MET A CA 1
ATOM 832 C C . MET A 1 100 ? 3.408 3.771 -11.584 1.00 92.50 100 MET A C 1
ATOM 834 O O . MET A 1 100 ? 4.314 4.140 -12.332 1.00 92.50 100 MET A O 1
ATOM 838 N N . ILE A 1 101 ? 2.156 4.227 -11.697 1.00 90.94 101 ILE A N 1
ATOM 839 C CA . ILE A 1 101 ? 1.760 5.255 -12.669 1.00 90.94 101 ILE A CA 1
ATOM 840 C C . ILE A 1 101 ? 2.563 6.533 -12.432 1.00 90.94 101 ILE A C 1
ATOM 842 O O . ILE A 1 101 ? 3.162 7.057 -13.371 1.00 90.94 101 ILE A O 1
ATOM 846 N N . GLU A 1 102 ? 2.626 7.014 -11.192 1.00 92.06 102 GLU A N 1
ATOM 847 C CA . GLU A 1 102 ? 3.377 8.227 -10.866 1.00 92.06 102 GLU A CA 1
ATOM 848 C C . GLU A 1 102 ? 4.880 8.062 -11.121 1.00 92.06 102 GLU A C 1
ATOM 850 O O . GLU A 1 102 ? 5.488 8.943 -11.726 1.00 92.06 102 GLU A O 1
ATOM 855 N N . MET A 1 103 ? 5.474 6.919 -10.771 1.00 90.31 103 MET A N 1
ATOM 856 C CA . MET A 1 103 ? 6.879 6.633 -11.086 1.00 90.31 103 MET A CA 1
ATOM 857 C C . MET A 1 103 ? 7.139 6.613 -12.602 1.00 90.31 103 MET A C 1
ATOM 859 O O . MET A 1 103 ? 8.136 7.168 -13.064 1.00 90.31 103 MET A O 1
ATOM 863 N N . SER A 1 104 ? 6.225 6.036 -13.392 1.00 84.12 104 SER A N 1
ATOM 864 C CA . SER A 1 104 ? 6.346 5.983 -14.857 1.00 84.12 104 SER A CA 1
ATOM 865 C C . SER A 1 104 ? 6.212 7.352 -15.527 1.00 84.12 104 SER A C 1
ATOM 867 O O . SER A 1 104 ? 6.922 7.626 -16.485 1.00 84.12 104 SER A O 1
ATOM 869 N N . ARG A 1 105 ? 5.362 8.247 -15.003 1.00 83.81 105 ARG A N 1
ATOM 870 C CA . ARG A 1 105 ? 5.177 9.613 -15.533 1.00 83.81 105 ARG A CA 1
ATOM 871 C C . ARG A 1 105 ? 6.420 10.487 -15.393 1.00 83.81 105 ARG A C 1
ATOM 873 O O . ARG A 1 105 ? 6.613 11.397 -16.193 1.00 83.81 105 ARG A O 1
ATOM 880 N N . HIS A 1 106 ? 7.218 10.240 -14.358 1.00 78.31 106 HIS A N 1
ATOM 881 C CA . HIS A 1 106 ? 8.431 11.003 -14.063 1.00 78.31 106 HIS A CA 1
ATOM 882 C C . HIS A 1 106 ? 9.698 10.351 -14.629 1.00 78.31 106 HIS A C 1
ATOM 884 O O . HIS A 1 106 ? 10.733 11.007 -14.721 1.00 78.31 106 HIS A O 1
ATOM 890 N N . SER A 1 107 ? 9.627 9.082 -15.038 1.00 68.25 107 SER A N 1
ATOM 891 C CA . SER A 1 107 ? 10.668 8.445 -15.837 1.00 68.25 107 SER A CA 1
ATOM 892 C C . SER A 1 107 ? 10.474 8.846 -17.302 1.00 68.25 107 SER A C 1
ATOM 894 O O . SER A 1 107 ? 9.417 8.617 -17.878 1.00 68.25 107 SER A O 1
ATOM 896 N N . HIS A 1 108 ? 11.473 9.478 -17.922 1.00 53.31 108 HIS A N 1
ATOM 897 C CA . HIS A 1 108 ? 11.412 10.002 -19.298 1.00 53.31 108 HIS A CA 1
ATOM 898 C C . HIS A 1 108 ? 11.383 8.913 -20.396 1.00 53.31 108 HIS A C 1
ATOM 900 O O . HIS A 1 108 ?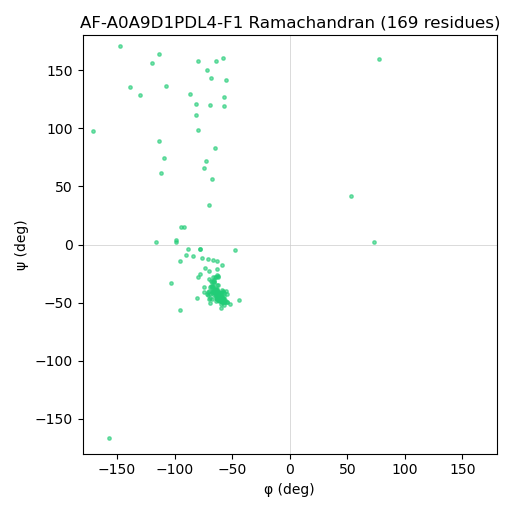 11.966 9.087 -21.464 1.00 53.31 108 HIS A O 1
ATOM 906 N N . SER A 1 109 ? 10.756 7.763 -20.152 1.00 55.19 109 SER A N 1
ATOM 907 C CA . SER A 1 109 ? 10.702 6.685 -21.132 1.00 55.19 109 SER A CA 1
ATOM 908 C C . SER A 1 109 ? 9.603 6.947 -22.162 1.00 55.19 109 SER A C 1
ATOM 910 O O . SER A 1 109 ? 8.417 6.841 -21.845 1.00 55.19 109 SER A O 1
ATOM 912 N N . ASP A 1 110 ? 10.005 7.219 -23.406 1.00 50.25 110 ASP A N 1
ATOM 913 C CA . ASP A 1 110 ? 9.163 7.221 -24.613 1.00 50.25 110 ASP A CA 1
ATOM 914 C C . ASP A 1 110 ? 8.679 5.793 -24.955 1.00 50.25 110 ASP A C 1
ATOM 916 O O . ASP A 1 110 ? 8.933 5.249 -26.032 1.00 50.25 110 ASP A O 1
ATOM 920 N N . LEU A 1 111 ? 8.011 5.128 -24.012 1.00 55.44 111 LEU A N 1
ATOM 921 C CA . LEU A 1 111 ? 7.416 3.819 -24.240 1.00 55.44 111 LEU A CA 1
ATOM 922 C C . LEU A 1 111 ? 6.092 4.008 -24.979 1.00 55.44 111 LEU A C 1
ATOM 924 O O . LEU A 1 111 ? 5.056 4.307 -24.391 1.00 55.44 111 LEU A O 1
ATOM 928 N N . TYR A 1 112 ? 6.140 3.819 -26.297 1.00 52.66 112 TYR A N 1
ATOM 929 C CA . TYR A 1 112 ? 4.966 3.717 -27.161 1.00 52.66 112 TYR A CA 1
ATOM 930 C C . TYR A 1 112 ? 4.270 2.365 -26.929 1.00 52.66 112 TYR A C 1
ATOM 932 O O . TYR A 1 112 ? 4.342 1.447 -27.743 1.00 52.66 112 TYR A O 1
ATOM 940 N N . VAL A 1 113 ? 3.624 2.222 -25.777 1.00 63.16 113 VAL A N 1
ATOM 941 C CA . VAL A 1 113 ? 2.731 1.101 -25.469 1.00 63.16 113 VAL A CA 1
ATOM 942 C C . VAL A 1 113 ? 1.308 1.647 -25.503 1.00 63.16 113 VAL A C 1
ATOM 944 O O . VAL A 1 113 ? 1.052 2.755 -25.025 1.00 63.16 113 VAL A O 1
ATOM 947 N N . ASN A 1 114 ? 0.377 0.917 -26.121 1.00 75.00 114 ASN A N 1
ATOM 948 C CA . ASN A 1 114 ? -1.016 1.351 -26.114 1.00 75.00 114 ASN A CA 1
ATOM 949 C C . ASN A 1 114 ? -1.560 1.352 -24.668 1.00 75.00 114 ASN A C 1
ATOM 951 O O . ASN A 1 114 ? -1.032 0.685 -23.776 1.00 75.00 114 ASN A O 1
ATOM 955 N N . TYR A 1 115 ? -2.613 2.131 -24.426 1.00 75.00 115 TYR A N 1
ATOM 956 C CA . TYR A 1 115 ? -3.139 2.329 -23.075 1.00 75.00 115 TYR A CA 1
ATOM 957 C C . TYR A 1 115 ? -3.658 1.032 -22.427 1.00 75.00 115 TYR A C 1
ATOM 959 O O . TYR A 1 115 ? -3.500 0.853 -21.222 1.00 75.00 115 TYR A O 1
ATOM 967 N N . GLU A 1 116 ? -4.246 0.125 -23.211 1.00 80.50 116 GLU A N 1
ATOM 968 C CA . GLU A 1 116 ? -4.827 -1.129 -22.711 1.00 80.50 116 GLU A CA 1
ATOM 969 C C . GLU A 1 116 ? -3.743 -2.095 -22.216 1.00 80.50 116 GLU A C 1
ATOM 971 O O . GLU A 1 116 ? -3.835 -2.616 -21.104 1.00 80.50 116 GLU A O 1
ATOM 976 N N . ASP A 1 117 ? -2.671 -2.265 -22.991 1.00 84.31 117 ASP A N 1
ATOM 977 C CA . ASP A 1 117 ? -1.529 -3.101 -22.622 1.00 84.31 117 ASP A CA 1
ATOM 978 C C . ASP A 1 117 ? -0.796 -2.529 -21.398 1.00 84.31 117 ASP A C 1
ATOM 980 O O . ASP A 1 117 ? -0.389 -3.280 -20.507 1.00 84.31 117 ASP A O 1
ATOM 984 N N . MET A 1 118 ? -0.679 -1.196 -21.302 1.00 83.12 118 MET A N 1
ATOM 985 C CA . MET A 1 118 ? -0.116 -0.540 -20.116 1.00 83.12 118 MET A CA 1
ATOM 986 C C . MET A 1 118 ? -0.966 -0.758 -18.870 1.00 83.12 118 MET A C 1
ATOM 988 O O . MET A 1 118 ? -0.415 -1.019 -17.800 1.00 83.12 118 MET A O 1
ATOM 992 N N . ASP A 1 119 ? -2.291 -0.656 -18.980 1.00 86.62 119 ASP A N 1
ATOM 993 C CA . ASP A 1 119 ? -3.176 -0.849 -17.833 1.00 86.62 119 ASP A CA 1
ATOM 994 C C . ASP A 1 119 ? -3.078 -2.278 -17.284 1.00 86.62 119 ASP A C 1
ATOM 996 O O . ASP A 1 119 ? -2.913 -2.463 -16.074 1.00 86.62 119 ASP A O 1
ATOM 1000 N N . VAL A 1 120 ? -3.076 -3.279 -18.173 1.00 90.12 120 VAL A N 1
ATOM 1001 C CA . VAL A 1 120 ? -2.897 -4.692 -17.804 1.00 90.12 120 VAL A CA 1
ATOM 1002 C C . VAL A 1 120 ? -1.518 -4.931 -17.187 1.00 90.12 120 VAL A C 1
ATOM 1004 O O . VAL A 1 120 ? -1.422 -5.607 -16.161 1.00 90.12 120 VAL A O 1
ATOM 1007 N N . LEU A 1 121 ? -0.454 -4.357 -17.758 1.00 88.06 121 LEU A N 1
ATOM 1008 C CA . LEU A 1 121 ? 0.904 -4.479 -17.224 1.00 88.06 121 LEU A CA 1
ATOM 1009 C C . LEU A 1 121 ? 1.008 -3.886 -15.814 1.00 88.06 121 LEU A C 1
ATOM 1011 O O . LEU A 1 121 ? 1.546 -4.526 -14.907 1.00 88.06 121 LEU A O 1
ATOM 1015 N N . LEU A 1 122 ? 0.481 -2.679 -15.608 1.00 90.25 122 LEU A N 1
ATOM 1016 C CA . LEU A 1 122 ? 0.473 -2.014 -14.305 1.00 90.25 122 LEU A CA 1
ATOM 1017 C C . LEU A 1 122 ? -0.367 -2.795 -13.291 1.00 90.25 122 LEU A C 1
ATOM 1019 O O . LEU A 1 122 ? 0.067 -2.983 -12.157 1.00 90.25 122 LEU A O 1
ATOM 1023 N N . GLN A 1 123 ? -1.531 -3.301 -13.704 1.00 94.19 123 GLN A N 1
ATOM 1024 C CA . GLN A 1 123 ? -2.389 -4.129 -12.861 1.00 94.19 123 GLN A CA 1
ATOM 1025 C C . GLN A 1 123 ? -1.684 -5.421 -12.431 1.00 94.19 123 GLN A C 1
ATOM 1027 O O . GLN A 1 123 ? -1.681 -5.758 -11.247 1.00 94.19 123 GLN A O 1
ATOM 1032 N N . PHE A 1 124 ? -1.064 -6.131 -13.377 1.00 93.62 124 PHE A N 1
ATOM 1033 C CA . PHE A 1 124 ? -0.337 -7.370 -13.112 1.00 93.62 124 PHE A CA 1
ATOM 1034 C C . PHE A 1 124 ? 0.811 -7.141 -12.125 1.00 93.62 124 PHE A C 1
ATOM 1036 O O . PHE A 1 124 ? 0.918 -7.852 -11.123 1.00 93.62 124 PHE A O 1
ATOM 1043 N N . ASN A 1 125 ? 1.633 -6.117 -12.370 1.00 92.31 125 ASN A N 1
ATOM 1044 C CA . ASN A 1 125 ? 2.749 -5.788 -11.491 1.00 92.31 125 ASN A CA 1
ATOM 1045 C C . ASN A 1 125 ? 2.273 -5.325 -10.109 1.00 92.31 125 ASN A C 1
ATOM 1047 O O . ASN A 1 125 ? 2.845 -5.753 -9.111 1.00 92.31 125 ASN A O 1
ATOM 1051 N N . ALA A 1 126 ? 1.203 -4.530 -10.018 1.00 95.19 126 ALA A N 1
ATOM 1052 C CA . ALA A 1 126 ? 0.646 -4.108 -8.735 1.00 95.19 126 ALA A CA 1
ATOM 1053 C C . ALA A 1 126 ? 0.149 -5.303 -7.907 1.00 95.19 126 ALA A C 1
ATOM 1055 O O . ALA A 1 126 ? 0.521 -5.444 -6.741 1.00 95.19 126 ALA A O 1
ATOM 1056 N N . CYS A 1 127 ? -0.619 -6.213 -8.518 1.00 95.44 127 CYS A N 1
ATOM 1057 C CA . CYS A 1 127 ? -1.038 -7.456 -7.868 1.00 95.44 127 CYS A CA 1
ATOM 1058 C C . CYS A 1 127 ? 0.165 -8.307 -7.431 1.00 95.44 127 CYS A C 1
ATOM 1060 O O . CYS A 1 127 ? 0.197 -8.799 -6.300 1.00 95.44 127 CYS A O 1
ATOM 1062 N N . GLY A 1 128 ? 1.167 -8.458 -8.304 1.00 93.94 128 GLY A N 1
ATOM 1063 C CA . GLY A 1 128 ? 2.390 -9.207 -8.018 1.00 93.94 128 GLY A CA 1
ATOM 1064 C C . GLY A 1 128 ? 3.177 -8.626 -6.843 1.00 93.94 128 GLY A C 1
ATOM 1065 O O . GLY A 1 128 ? 3.531 -9.358 -5.921 1.00 93.94 128 GLY A O 1
ATOM 1066 N N . LEU A 1 129 ? 3.392 -7.309 -6.828 1.00 92.94 129 LEU A N 1
ATOM 1067 C CA . LEU A 1 129 ? 4.094 -6.603 -5.754 1.00 92.94 129 LEU A CA 1
ATOM 1068 C C . LEU A 1 129 ? 3.364 -6.734 -4.416 1.00 92.94 129 LEU A C 1
ATOM 1070 O O . LEU A 1 129 ? 3.998 -7.081 -3.419 1.00 92.94 129 LEU A O 1
ATOM 1074 N N . VAL A 1 130 ? 2.042 -6.526 -4.385 1.00 92.56 130 VAL A N 1
ATOM 1075 C CA . VAL A 1 130 ? 1.241 -6.718 -3.163 1.00 92.56 130 VAL A CA 1
ATOM 1076 C C . VAL A 1 130 ? 1.361 -8.159 -2.663 1.00 92.56 130 VAL A C 1
ATOM 1078 O O . VAL A 1 130 ? 1.647 -8.378 -1.484 1.00 92.56 130 VAL A O 1
ATOM 1081 N N . GLY A 1 131 ? 1.218 -9.149 -3.550 1.00 90.94 131 GLY A N 1
ATOM 1082 C CA . GLY A 1 131 ? 1.334 -10.565 -3.196 1.00 90.94 131 GLY A CA 1
ATOM 1083 C C . GLY A 1 131 ? 2.712 -10.933 -2.636 1.00 90.94 131 GLY A C 1
ATOM 1084 O O . GLY A 1 131 ? 2.807 -11.584 -1.592 1.00 90.94 131 GLY A O 1
ATOM 1085 N N . VAL A 1 132 ? 3.782 -10.465 -3.284 1.00 90.69 132 VAL A N 1
ATOM 1086 C CA . VAL A 1 132 ? 5.165 -10.685 -2.838 1.00 90.69 132 VAL A CA 1
ATOM 1087 C C . VAL A 1 132 ? 5.417 -10.023 -1.487 1.00 90.69 132 VAL A C 1
ATOM 1089 O O . VAL A 1 132 ? 5.962 -10.673 -0.599 1.00 90.69 132 VAL A O 1
ATOM 1092 N N . LEU A 1 133 ? 4.989 -8.773 -1.286 1.00 87.25 133 LEU A N 1
ATOM 1093 C CA . LEU A 1 133 ? 5.135 -8.075 -0.005 1.00 87.25 133 LEU A CA 1
ATOM 1094 C C . LEU A 1 133 ? 4.385 -8.787 1.125 1.00 87.25 133 LEU A C 1
ATOM 1096 O O . LEU A 1 133 ? 4.9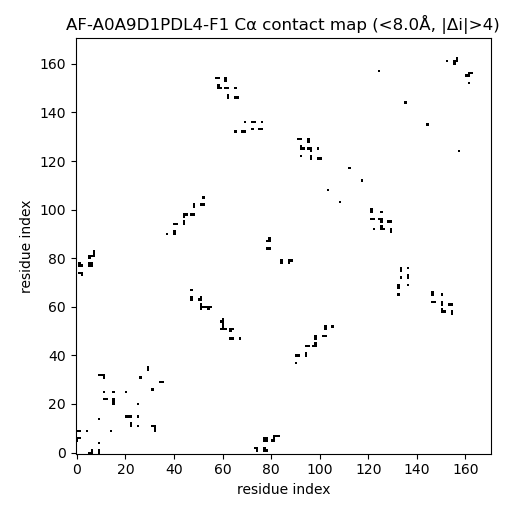19 -8.932 2.226 1.00 87.25 133 LEU A O 1
ATOM 1100 N N . MET A 1 134 ? 3.170 -9.271 0.858 1.00 84.88 134 MET A N 1
ATOM 1101 C CA . MET A 1 134 ? 2.399 -10.040 1.833 1.00 84.88 134 MET A CA 1
ATOM 1102 C C . MET A 1 134 ? 3.118 -11.325 2.240 1.00 84.88 134 MET A C 1
ATOM 1104 O O . MET A 1 134 ? 3.170 -11.647 3.429 1.00 84.88 134 MET A O 1
ATOM 1108 N N . GLU A 1 135 ? 3.685 -12.055 1.282 1.00 85.75 135 GLU A N 1
ATOM 1109 C CA . GLU A 1 135 ? 4.408 -13.296 1.563 1.00 85.75 135 GLU A CA 1
ATOM 1110 C C . GLU A 1 135 ? 5.748 -13.030 2.261 1.00 85.75 135 GLU A C 1
ATOM 1112 O O . GLU A 1 135 ? 6.082 -13.671 3.260 1.00 85.75 135 GLU A O 1
ATOM 1117 N N . TYR A 1 136 ? 6.463 -11.993 1.825 1.00 83.75 136 TYR A N 1
ATOM 1118 C CA . TYR A 1 136 ? 7.688 -11.512 2.458 1.00 83.75 136 TYR A CA 1
ATOM 1119 C C . TYR A 1 136 ? 7.453 -11.008 3.892 1.00 83.75 136 TYR A C 1
ATOM 1121 O O . TYR A 1 136 ? 8.342 -11.054 4.745 1.00 83.75 136 TYR A O 1
ATOM 1129 N N . GLY A 1 137 ? 6.240 -10.550 4.204 1.00 76.75 137 GLY A N 1
ATOM 1130 C CA . GLY A 1 137 ? 5.797 -10.231 5.558 1.00 76.75 137 GLY A CA 1
ATOM 1131 C C . GLY A 1 137 ? 5.669 -11.459 6.466 1.00 76.75 137 GLY A C 1
ATOM 1132 O O . GLY A 1 137 ? 6.025 -11.371 7.644 1.00 76.75 137 GLY A O 1
ATOM 1133 N N . LYS A 1 138 ? 5.203 -12.594 5.924 1.00 76.44 138 L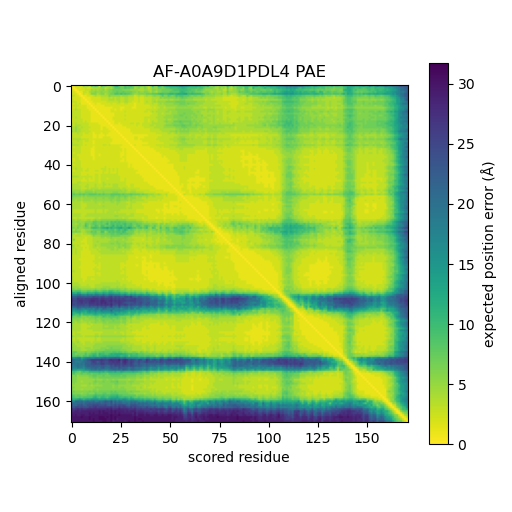YS A N 1
ATOM 1134 C CA . LYS A 1 138 ? 4.931 -13.844 6.661 1.00 76.44 138 LYS A CA 1
ATOM 1135 C C . LYS A 1 138 ? 6.170 -14.687 6.945 1.00 76.44 138 LYS A C 1
ATOM 1137 O O . LYS A 1 138 ? 6.160 -15.435 7.924 1.00 76.44 138 LYS A O 1
ATOM 1142 N N . THR A 1 139 ? 7.207 -14.607 6.109 1.00 64.12 139 THR A N 1
ATOM 1143 C CA . THR A 1 139 ? 8.422 -15.412 6.286 1.00 64.12 139 THR A CA 1
ATOM 1144 C C . THR A 1 139 ? 9.036 -15.160 7.669 1.00 64.12 139 THR A C 1
ATOM 1146 O O . THR A 1 139 ? 9.341 -14.038 8.076 1.00 64.12 139 THR A O 1
ATOM 1149 N N . SER A 1 140 ? 9.105 -16.251 8.433 1.00 53.41 140 SER A N 1
ATOM 1150 C CA . SER A 1 140 ? 9.450 -16.328 9.853 1.00 53.41 140 SER A CA 1
ATOM 1151 C C . SER A 1 140 ? 10.835 -15.741 10.174 1.00 53.41 140 SER A C 1
ATOM 1153 O O . SER A 1 140 ? 11.715 -15.697 9.318 1.00 53.41 140 SER A O 1
ATOM 1155 N N . LYS A 1 141 ? 11.059 -15.408 11.459 1.00 53.62 141 LYS A N 1
ATOM 1156 C CA . LYS A 1 141 ? 12.345 -15.032 12.100 1.00 53.62 141 LYS A CA 1
ATOM 1157 C C . LYS A 1 141 ? 13.545 -15.957 11.784 1.00 53.62 141 LYS A C 1
ATOM 1159 O O . LYS A 1 141 ? 14.648 -15.699 12.250 1.00 53.62 141 LYS A O 1
ATOM 1164 N N . THR A 1 142 ? 13.331 -17.048 11.051 1.00 48.84 142 THR A N 1
ATOM 1165 C CA . THR A 1 142 ? 14.295 -18.091 10.678 1.00 48.84 142 THR A CA 1
ATOM 1166 C C . THR A 1 142 ? 15.039 -17.834 9.366 1.00 48.84 142 THR A C 1
ATOM 1168 O O . THR A 1 142 ? 15.986 -18.557 9.073 1.00 48.84 142 THR A O 1
ATOM 1171 N N . SER A 1 143 ? 14.659 -16.828 8.572 1.00 56.56 143 SER A N 1
ATOM 1172 C CA . SER A 1 143 ? 15.438 -16.401 7.401 1.00 56.56 143 SER A CA 1
ATOM 1173 C C . SER A 1 143 ? 15.641 -14.887 7.433 1.00 56.56 143 SER A C 1
ATOM 1175 O O . SER A 1 143 ? 14.660 -14.162 7.608 1.00 56.56 143 SER A O 1
ATOM 1177 N N . PRO A 1 144 ? 16.884 -14.387 7.289 1.00 61.00 144 PRO A N 1
ATOM 1178 C CA . PRO A 1 144 ? 17.130 -12.955 7.206 1.00 61.00 144 PRO A CA 1
ATOM 1179 C C . PRO A 1 144 ? 16.339 -12.368 6.039 1.00 61.00 144 PRO A C 1
ATOM 1181 O O . PRO A 1 144 ? 16.422 -12.865 4.914 1.00 61.00 144 PRO A O 1
ATOM 1184 N N . LYS A 1 145 ? 15.559 -11.324 6.318 1.00 74.81 145 LYS A N 1
ATOM 1185 C CA . LYS A 1 145 ? 14.953 -10.505 5.272 1.00 74.81 145 LYS A CA 1
ATOM 1186 C C . LYS A 1 145 ? 16.080 -9.724 4.601 1.00 74.81 145 LYS A C 1
ATOM 1188 O O . LYS A 1 145 ? 16.785 -8.979 5.272 1.00 74.81 145 LYS A O 1
ATOM 1193 N N . ASP A 1 146 ? 16.245 -9.928 3.302 1.00 84.62 146 ASP A N 1
ATOM 1194 C CA . ASP A 1 146 ? 17.213 -9.236 2.459 1.00 84.62 146 ASP A CA 1
ATOM 1195 C C . ASP A 1 146 ? 16.451 -8.363 1.439 1.00 84.62 146 ASP A C 1
ATOM 1197 O O . ASP A 1 146 ? 16.061 -8.849 0.369 1.00 84.62 146 ASP A O 1
ATOM 1201 N N . PRO A 1 147 ? 16.142 -7.098 1.795 1.00 84.31 147 PRO A N 1
ATOM 1202 C CA . PRO A 1 147 ? 15.375 -6.203 0.931 1.00 84.31 147 PRO A CA 1
ATOM 1203 C C . PRO A 1 147 ? 16.124 -5.861 -0.361 1.00 84.31 147 PRO A C 1
ATOM 1205 O O . PRO A 1 147 ? 15.486 -5.632 -1.384 1.00 84.31 147 PRO A O 1
ATOM 1208 N N . GLU A 1 148 ? 17.457 -5.881 -0.339 1.00 87.12 148 GLU A N 1
ATOM 1209 C CA . GLU A 1 148 ? 18.285 -5.635 -1.517 1.00 87.12 148 GLU A CA 1
ATOM 1210 C C . GLU A 1 148 ? 18.210 -6.804 -2.503 1.00 87.12 148 GLU A C 1
ATOM 1212 O O . GLU A 1 148 ? 18.043 -6.602 -3.707 1.00 87.12 148 GLU A O 1
ATOM 1217 N N . LYS A 1 149 ? 18.268 -8.045 -2.011 1.00 88.25 149 LYS A N 1
ATOM 1218 C CA . LYS A 1 149 ? 18.036 -9.214 -2.863 1.00 88.25 149 LYS A CA 1
ATOM 1219 C C . LYS A 1 149 ? 16.635 -9.194 -3.467 1.00 88.25 149 LYS A C 1
ATOM 1221 O O . LYS A 1 149 ? 16.490 -9.469 -4.658 1.00 88.25 149 LYS A O 1
ATOM 1226 N N . LEU A 1 150 ? 15.617 -8.869 -2.668 1.00 89.75 150 LEU A N 1
ATOM 1227 C CA . LEU A 1 150 ? 14.241 -8.801 -3.155 1.00 89.75 150 LEU A CA 1
ATOM 1228 C C . LEU A 1 150 ? 14.069 -7.706 -4.218 1.00 89.75 150 LEU A C 1
ATOM 1230 O O . LEU A 1 150 ? 13.401 -7.949 -5.222 1.00 89.75 150 LEU A O 1
ATOM 1234 N N . SER A 1 151 ? 14.696 -6.537 -4.041 1.00 91.75 151 SER A N 1
ATOM 1235 C CA . SER A 1 151 ? 14.610 -5.445 -5.017 1.00 91.75 151 SER A CA 1
ATOM 1236 C C . SER A 1 151 ? 15.184 -5.852 -6.373 1.00 91.75 151 SER A C 1
ATOM 1238 O O . SER A 1 151 ? 14.520 -5.654 -7.386 1.00 91.75 151 SER A O 1
ATOM 1240 N N . ARG A 1 152 ? 16.343 -6.526 -6.394 1.00 90.31 152 ARG A N 1
ATOM 1241 C CA . ARG A 1 152 ? 16.950 -7.059 -7.628 1.00 90.31 152 ARG A CA 1
ATOM 1242 C C . ARG A 1 152 ? 16.057 -8.089 -8.318 1.00 90.31 152 ARG A C 1
ATOM 1244 O O . ARG A 1 152 ? 15.922 -8.077 -9.537 1.00 90.31 152 ARG A O 1
ATOM 1251 N N . GLN A 1 153 ? 15.440 -8.992 -7.552 1.00 90.00 153 GLN A N 1
ATOM 1252 C CA . GLN A 1 153 ? 14.530 -9.998 -8.114 1.00 90.00 153 GLN A CA 1
ATOM 1253 C C . GLN A 1 153 ? 13.293 -9.350 -8.747 1.00 90.00 153 GLN A C 1
ATOM 1255 O O . GLN A 1 153 ? 12.885 -9.740 -9.840 1.00 90.00 153 GLN A O 1
ATOM 1260 N N . LEU A 1 154 ? 12.711 -8.352 -8.077 1.00 91.00 154 LEU A N 1
ATOM 1261 C CA . LEU A 1 154 ? 11.560 -7.613 -8.593 1.00 91.00 154 LEU A CA 1
ATOM 1262 C C . LEU A 1 154 ? 11.923 -6.780 -9.824 1.00 91.00 154 LEU A C 1
ATOM 1264 O O . LEU A 1 154 ? 11.169 -6.786 -10.791 1.00 91.00 154 LEU A O 1
ATOM 1268 N N . GLU A 1 155 ? 13.091 -6.141 -9.837 1.00 89.81 155 GLU A N 1
ATOM 1269 C CA . GLU A 1 155 ? 13.598 -5.413 -11.002 1.00 89.81 155 GLU A CA 1
ATOM 1270 C C . GLU A 1 155 ? 13.727 -6.326 -12.229 1.00 89.81 155 GLU A C 1
ATOM 1272 O O . GLU A 1 155 ? 13.255 -5.980 -13.312 1.00 89.81 155 GLU A O 1
ATOM 1277 N N . GLN A 1 156 ? 14.294 -7.526 -12.064 1.00 87.75 156 GLN A N 1
ATOM 1278 C CA . GLN A 1 156 ? 14.415 -8.512 -13.145 1.00 87.75 156 GLN A CA 1
ATOM 1279 C C . GLN A 1 156 ? 13.058 -9.002 -13.663 1.00 87.75 156 GLN A C 1
ATOM 1281 O O . GLN A 1 156 ? 12.920 -9.281 -14.853 1.00 87.75 156 GLN A O 1
ATOM 1286 N N . ILE A 1 157 ? 12.057 -9.129 -12.787 1.00 88.31 157 ILE A N 1
ATOM 1287 C CA . ILE A 1 157 ? 10.691 -9.509 -13.176 1.00 88.31 157 ILE A CA 1
ATOM 1288 C C . ILE A 1 157 ? 10.035 -8.375 -13.966 1.00 88.31 157 ILE A C 1
ATOM 1290 O O . ILE A 1 157 ? 9.530 -8.613 -15.061 1.00 88.31 157 ILE A O 1
ATOM 1294 N N . ILE A 1 158 ? 10.082 -7.149 -13.438 1.00 84.06 158 ILE A N 1
ATOM 1295 C CA . ILE A 1 158 ? 9.439 -5.968 -14.032 1.00 84.06 158 ILE A CA 1
ATOM 1296 C C . ILE A 1 158 ? 10.075 -5.619 -15.385 1.00 84.06 158 ILE A C 1
ATOM 1298 O O . ILE A 1 158 ? 9.368 -5.288 -16.332 1.00 84.06 158 ILE A O 1
ATOM 1302 N N . SER A 1 159 ? 11.400 -5.740 -15.502 1.00 80.62 159 SER A N 1
ATOM 1303 C CA . SER A 1 159 ? 12.137 -5.512 -16.754 1.00 80.62 159 SER A CA 1
ATOM 1304 C C . SER A 1 159 ? 12.057 -6.677 -17.751 1.00 80.62 159 SER A C 1
ATOM 1306 O O . SER A 1 159 ? 12.608 -6.581 -18.846 1.00 80.62 159 SER A O 1
ATOM 1308 N N . GLY A 1 160 ? 11.413 -7.795 -17.391 1.00 74.50 160 GLY A N 1
ATOM 1309 C CA . GLY A 1 160 ? 11.318 -8.996 -18.229 1.00 74.50 160 GLY A CA 1
ATOM 1310 C C . GLY A 1 160 ? 12.616 -9.813 -18.340 1.00 74.50 160 GLY A C 1
ATOM 1311 O O . GLY A 1 160 ? 12.642 -10.842 -19.014 1.00 74.50 160 GLY A O 1
ATOM 1312 N N . GLN A 1 161 ? 13.688 -9.413 -17.653 1.00 68.75 161 GLN A N 1
ATOM 1313 C CA . GLN A 1 161 ? 14.994 -10.079 -17.692 1.00 68.75 161 GLN A CA 1
ATOM 1314 C C . GLN A 1 161 ? 15.005 -11.454 -17.005 1.00 68.75 161 GLN A C 1
ATOM 1316 O O . GLN A 1 161 ? 15.827 -12.302 -17.351 1.00 68.75 161 GLN A O 1
ATOM 1321 N N . LEU A 1 162 ? 14.076 -11.723 -16.079 1.00 59.00 162 LEU A N 1
ATOM 1322 C CA . LEU A 1 162 ? 13.996 -13.015 -15.380 1.00 59.00 162 LEU A CA 1
ATOM 1323 C C . LEU A 1 162 ? 13.672 -14.190 -16.327 1.00 59.00 162 LEU A C 1
ATOM 1325 O O . LEU A 1 162 ? 14.075 -15.325 -16.076 1.00 59.00 162 LEU A O 1
ATOM 1329 N N . LEU A 1 163 ? 12.971 -13.929 -17.435 1.00 54.94 163 LEU A N 1
ATOM 1330 C CA . LEU A 1 163 ? 12.628 -14.945 -18.439 1.00 54.94 163 LEU A CA 1
ATOM 1331 C C . LEU A 1 163 ? 13.817 -15.316 -19.344 1.00 54.94 163 LEU A C 1
ATOM 1333 O O . LEU A 1 163 ? 13.761 -16.323 -20.045 1.00 54.94 163 LEU A O 1
ATOM 1337 N N . HIS A 1 164 ? 14.906 -14.541 -19.296 1.00 51.91 164 HIS A N 1
ATOM 1338 C CA . HIS A 1 164 ? 16.150 -14.797 -20.026 1.00 51.91 164 HIS A CA 1
ATOM 1339 C C . HIS A 1 164 ? 17.178 -15.609 -19.225 1.00 51.91 164 HIS A C 1
ATOM 1341 O O . HIS A 1 164 ? 18.340 -15.688 -19.628 1.00 51.91 164 HIS A O 1
ATOM 1347 N N . LEU A 1 165 ? 16.774 -16.252 -18.122 1.00 48.53 165 LEU A N 1
ATOM 1348 C CA . LEU A 1 165 ? 17.586 -17.267 -17.447 1.00 48.53 165 LEU A CA 1
ATOM 1349 C C . LEU A 1 165 ? 17.772 -18.482 -18.378 1.00 48.53 165 LEU A C 1
ATOM 1351 O O . LEU A 1 165 ? 17.049 -19.474 -18.306 1.00 48.53 165 LEU A O 1
ATOM 1355 N N . SER A 1 166 ? 18.752 -18.377 -19.279 1.00 44.38 166 SER A N 1
ATOM 1356 C CA . SER A 1 166 ? 19.295 -19.489 -20.056 1.00 44.38 166 SER A CA 1
ATOM 1357 C C . SER A 1 166 ? 19.770 -20.589 -19.095 1.00 44.38 166 SER A C 1
ATOM 1359 O O . SER A 1 166 ? 20.327 -20.271 -18.038 1.00 44.38 166 SER A O 1
ATOM 1361 N N . PRO A 1 167 ? 19.573 -21.880 -19.418 1.00 46.25 167 PRO A N 1
ATOM 1362 C CA . PRO A 1 167 ? 19.984 -22.997 -18.579 1.00 46.25 167 PRO A CA 1
ATOM 1363 C C . PRO A 1 167 ? 21.505 -23.206 -18.630 1.00 46.25 167 PRO A C 1
ATOM 1365 O O . PRO A 1 167 ? 21.970 -24.243 -19.082 1.00 46.25 167 PRO A O 1
ATOM 1368 N N . ASP A 1 168 ? 22.290 -22.261 -18.120 1.00 49.56 168 ASP A N 1
ATOM 1369 C CA . ASP A 1 168 ? 23.730 -22.438 -17.910 1.00 49.56 168 ASP A CA 1
ATOM 1370 C C . ASP A 1 168 ? 24.047 -22.474 -16.413 1.00 49.56 168 ASP A C 1
ATOM 1372 O O . ASP A 1 168 ? 24.792 -21.673 -15.857 1.00 49.56 168 ASP A O 1
ATOM 1376 N N . SER A 1 169 ? 23.473 -23.476 -15.745 1.00 45.28 169 SER A N 1
ATOM 1377 C CA . SER A 1 169 ? 24.054 -24.050 -14.530 1.00 45.28 169 SER A CA 1
ATOM 1378 C C . SER A 1 169 ? 24.577 -25.446 -14.853 1.00 45.28 169 SER A C 1
ATOM 1380 O O . SER A 1 169 ? 23.957 -26.452 -14.518 1.00 45.28 169 SER A O 1
ATOM 1382 N N . LYS A 1 170 ? 25.710 -25.504 -15.562 1.00 44.16 170 LYS A N 1
ATOM 1383 C CA . LYS A 1 170 ? 26.654 -26.634 -15.549 1.00 44.16 170 LYS A CA 1
ATOM 1384 C C . LYS A 1 170 ? 27.928 -26.254 -16.301 1.00 44.16 170 LYS A C 1
ATOM 1386 O O . LYS A 1 170 ? 27.993 -26.392 -17.519 1.00 44.16 170 LYS A O 1
ATOM 1391 N N . ARG A 1 171 ? 28.949 -25.848 -15.551 1.00 39.44 171 ARG A N 1
ATOM 1392 C CA . ARG A 1 171 ? 30.344 -26.258 -15.748 1.00 39.44 171 ARG A CA 1
ATOM 1393 C C . ARG A 1 171 ? 31.103 -26.092 -14.444 1.00 39.44 171 ARG A C 1
ATOM 1395 O O . ARG A 1 171 ? 30.892 -25.053 -13.787 1.00 39.44 171 ARG A O 1
#

InterPro domains:
  IPR001647 DNA-binding HTH domain, TetR-type [PF00440] (3-33)
  IPR001647 DNA-binding HTH domain, TetR-type [PS50977] (1-48)
  IPR009057 Homedomain-like superfamily [SSF46689] (2-49)
  IPR039532 Transcriptional regulator TetR, C-terminal, Firmicutes type [PF14278] (61-160)
  IPR050624 Nucleoid occlusion factor SlmA/HTH-type transcriptional regulator [PTHR43479] (2-159)

Solvent-accessible surface area (backbone atoms only — not comparable to full-atom values): 9900 Å² total; per-residue (Å²): 108,47,76,78,65,26,57,84,70,61,45,73,69,60,48,29,64,76,68,73,51,51,72,67,62,46,58,72,76,31,92,50,72,64,50,49,48,52,53,50,52,50,52,53,38,55,51,51,44,63,58,33,70,70,40,93,46,71,52,52,23,38,35,47,53,47,52,61,50,59,80,42,32,72,42,54,53,38,46,59,72,30,97,56,24,71,64,51,51,52,53,51,31,52,43,42,29,50,40,51,51,55,54,52,72,74,42,91,70,88,70,91,62,58,71,68,62,48,50,53,51,43,50,51,50,17,48,48,51,52,53,50,50,55,51,65,56,63,62,52,98,86,55,85,86,53,58,66,62,51,17,51,54,49,46,29,54,77,71,53,54,59,81,66,70,67,93,78,89,81,132

Sequence (171 aa):
MVARKGIDKITVKSLIEECHISRQTFYYHFQDIMDVLEWCVRQETNTLVKESLKAEDLQTALQIFISFNTEHFSWFQKLMDSHRRAQIETLLVDAVKTYMIEMSRHSHSDLYVNYEDMDVLLQFNACGLVGVLMEYGKTSKTSPKDPEKLSRQLEQIISGQLLHLSPDSKR

Foldseek 3Di:
DCLPPFLVPDFPVNVCVVVVHDPVVCVVQAPTSVRVVLVVLLVLLVVLLVVLLVDPDQLRSQLSVLVSLLVCLSNVVSHCVDPCNVVVLVSQLVSQLVSVVSVVVSPPDPPPDDPVVVVVLSSVLSNVVVVVSNVLSPPDPPDDNDSSVVSVVSVCVSVVVVVVPDPPPDD

Secondary structure (DSSP, 8-state):
-HHHH-GGG--HHHHHHHTT--HHHHHHH-SSHHHHHHHHHHHHHHHHHHHHTT-SSHHHHHHHHHHHHHHTHHHHHHHHTSTTHHHHHHHHHHHHHHHHHHHHHHS-------HHHHHHHHHHHHHHHHHHHHHHHHS-TTS---HHHHHHHHHHHHTTGGGG--S----

Nearest PDB structures (foldseek):
  2iu5-assembly1_B  TM=6.810E-01  e=9.157E-05  Lactococcus lactis subsp. lactis Il1403
  4mk6-assembly1_A-2  TM=7.180E-01  e=6.295E-04  Listeria monocytogenes EGD-e
  1zk8-assembly1_B  TM=5.149E-01  e=4.515E-02  Bacillus cereus ATCC 14579
  7eqe-assembly2_C  TM=5.439E-01  e=7.602E-02  Streptomyces griseoluteus
  8i2k-assembly1_A  TM=4.830E-01  e=2.155E-01  Pseudomonas aeruginosa UCBPP-PA14

Radius of gyration: 18.73 Å; Cα contacts (8 Å, |Δi|>4): 123; chains: 1; bounding box: 50×44×49 Å

Mean predicted aligned error: 6.82 Å

Organism: NCBI:txid2838501